Protein AF-A0A7C5ICF9-F1 (afdb_monomer_lite)

Secondary structure (DSSP, 8-state):
-----GGGB-TTS-BGGG-HHHHTHHHHHHHHHHHHHHTTHHHHGGG-HHHHTTHHHHHHHHHHHHT----TTTTSSS-TT-HHHHHHHHHT-SSGGGSTTPSPHHHHHHHHHSTHHHHHHTT-

Radius of gyration: 20.11 Å; chains: 1; bounding box: 52×25×52 Å

Structure (mmCIF, N/CA/C/O backbone):
data_AF-A0A7C5ICF9-F1
#
_entry.id   AF-A0A7C5ICF9-F1
#
loop_
_atom_site.group_PDB
_atom_site.id
_atom_site.type_symbol
_atom_site.label_atom_id
_atom_site.label_alt_id
_atom_site.label_comp_id
_atom_site.label_asym_id
_atom_site.label_entity_id
_atom_site.label_seq_id
_atom_site.pdbx_PDB_ins_code
_atom_site.Cartn_x
_atom_site.Cartn_y
_atom_site.Cartn_z
_atom_site.occupancy
_atom_site.B_iso_or_equiv
_atom_site.auth_seq_id
_atom_site.auth_comp_id
_atom_site.auth_asym_id
_atom_site.auth_atom_id
_atom_site.pdbx_PDB_model_num
ATOM 1 N N . MET A 1 1 ? -28.577 -12.585 1.608 1.00 38.31 1 MET A N 1
ATOM 2 C CA . MET A 1 1 ? -27.793 -11.470 2.172 1.00 38.31 1 MET A CA 1
ATOM 3 C C . MET A 1 1 ? -26.412 -11.573 1.568 1.00 38.31 1 MET A C 1
ATOM 5 O O . MET A 1 1 ? -25.664 -12.458 1.963 1.00 38.31 1 MET A O 1
ATOM 9 N N . GLU A 1 2 ? -26.131 -10.776 0.540 1.00 44.34 2 GLU A N 1
ATOM 10 C CA . GLU A 1 2 ? -24.759 -10.617 0.054 1.00 44.34 2 GLU A CA 1
ATOM 11 C C . GLU A 1 2 ? -23.921 -10.086 1.218 1.00 44.34 2 GLU A C 1
ATOM 13 O O . GLU A 1 2 ? -24.289 -9.105 1.861 1.00 44.34 2 GLU A O 1
ATOM 18 N N . SER A 1 3 ? -22.852 -10.794 1.570 1.00 51.50 3 SER A N 1
ATOM 19 C CA . SER A 1 3 ? -21.897 -10.305 2.555 1.00 51.50 3 SER A CA 1
ATOM 20 C C . SER A 1 3 ? -21.175 -9.105 1.949 1.00 51.50 3 SER A C 1
ATOM 22 O O . SER A 1 3 ? -20.458 -9.274 0.963 1.00 51.50 3 SER A O 1
ATOM 24 N N . GLU A 1 4 ? -21.357 -7.911 2.511 1.00 61.34 4 GLU A N 1
ATOM 25 C CA . GLU A 1 4 ? -20.589 -6.734 2.102 1.00 61.34 4 GLU A CA 1
ATOM 26 C C . GLU A 1 4 ? -19.083 -7.021 2.225 1.00 61.34 4 GLU A C 1
ATOM 28 O O . GLU A 1 4 ? -18.600 -7.488 3.264 1.00 61.34 4 GLU A O 1
ATOM 33 N N . ASP A 1 5 ? -18.334 -6.771 1.148 1.00 72.50 5 ASP A N 1
ATOM 34 C CA . ASP A 1 5 ? -16.890 -6.990 1.106 1.00 72.50 5 ASP A CA 1
ATOM 35 C C . ASP A 1 5 ? -16.161 -5.961 1.987 1.00 72.50 5 ASP A C 1
ATOM 37 O O . ASP A 1 5 ? -15.769 -4.872 1.566 1.00 72.50 5 ASP A O 1
ATOM 41 N N . THR A 1 6 ? -15.955 -6.325 3.253 1.00 83.00 6 THR A N 1
ATOM 42 C CA . THR A 1 6 ? -15.206 -5.517 4.227 1.00 83.00 6 THR A CA 1
ATOM 43 C C . THR A 1 6 ? -13.686 -5.614 4.058 1.00 83.00 6 THR A C 1
ATOM 45 O O . THR A 1 6 ? -12.949 -5.015 4.849 1.00 83.00 6 THR A O 1
ATOM 48 N N . SER A 1 7 ? -13.173 -6.332 3.046 1.00 87.25 7 SER A N 1
ATOM 49 C CA . SER A 1 7 ? -11.729 -6.557 2.859 1.00 87.25 7 SER A CA 1
ATOM 50 C C . SER A 1 7 ? -10.934 -5.260 2.693 1.00 87.25 7 SER A C 1
ATOM 52 O O . SER A 1 7 ? -9.786 -5.169 3.138 1.00 87.25 7 SER A O 1
ATOM 54 N N . LEU A 1 8 ? -11.564 -4.233 2.119 1.00 91.94 8 LEU A N 1
ATOM 55 C CA . LEU A 1 8 ? -10.981 -2.909 1.921 1.00 91.94 8 LEU A CA 1
ATOM 56 C C . LEU A 1 8 ? -11.189 -1.959 3.109 1.00 91.94 8 LEU A C 1
ATOM 58 O O . LEU A 1 8 ? -10.593 -0.883 3.130 1.00 91.94 8 LEU A O 1
ATOM 62 N N . ILE A 1 9 ? -11.988 -2.327 4.109 1.00 92.94 9 ILE A N 1
ATOM 63 C CA . ILE A 1 9 ? -12.172 -1.531 5.326 1.00 92.94 9 ILE A CA 1
ATOM 64 C C . ILE A 1 9 ? -11.176 -2.029 6.372 1.00 92.94 9 ILE A C 1
ATOM 66 O O . ILE A 1 9 ? -11.215 -3.183 6.796 1.00 92.94 9 ILE A O 1
ATOM 70 N N . SER A 1 10 ? -10.268 -1.168 6.819 1.00 94.56 10 SER A N 1
ATOM 71 C CA . SER A 1 10 ? -9.313 -1.501 7.880 1.00 94.56 10 SER A CA 1
ATOM 72 C C . SER A 1 10 ? -9.980 -1.578 9.260 1.00 94.56 10 SER A C 1
ATOM 74 O O . SER A 1 10 ? -11.069 -1.050 9.471 1.00 94.56 10 SER A O 1
ATOM 76 N N . PHE A 1 11 ? -9.304 -2.187 10.239 1.00 95.44 11 PHE A N 1
ATOM 77 C CA . PHE A 1 11 ? -9.812 -2.272 11.616 1.00 95.44 11 PHE A CA 1
ATOM 78 C C . PHE A 1 11 ? -10.078 -0.901 12.255 1.00 95.44 11 PHE A C 1
ATOM 80 O O . PHE A 1 11 ? -10.974 -0.786 13.082 1.00 95.44 11 PHE A O 1
ATOM 87 N N . CYS A 1 12 ? -9.346 0.148 11.867 1.00 94.69 12 CYS A N 1
ATOM 88 C CA . CYS A 1 12 ? -9.578 1.504 12.365 1.00 94.69 12 CYS A CA 1
ATOM 89 C C . CYS A 1 12 ? -10.659 2.284 11.596 1.00 94.69 12 CYS A C 1
ATOM 91 O O . CYS A 1 12 ? -10.893 3.442 11.919 1.00 94.69 12 CYS A O 1
ATOM 93 N N . GLY A 1 13 ? -11.296 1.689 10.584 1.00 93.38 13 GLY A N 1
ATOM 94 C CA . GLY A 1 13 ? -12.322 2.346 9.767 1.00 93.38 13 GLY A CA 1
ATOM 95 C C . GLY A 1 13 ? -11.794 3.084 8.531 1.00 93.38 13 GLY A C 1
ATOM 96 O O . GLY A 1 13 ? -12.587 3.472 7.682 1.00 93.38 13 GLY A O 1
ATOM 97 N N . LEU A 1 14 ? -10.473 3.224 8.352 1.00 93.44 14 LEU A N 1
ATOM 98 C CA . LEU A 1 14 ? -9.917 3.749 7.096 1.00 93.44 14 LEU A CA 1
ATOM 99 C C . LEU A 1 14 ? -10.209 2.798 5.929 1.00 93.44 14 LEU A C 1
ATOM 101 O O . LEU A 1 14 ? -10.077 1.578 6.072 1.00 93.44 14 LEU A O 1
ATOM 105 N N . TYR A 1 15 ? -10.514 3.365 4.763 1.00 92.69 15 TYR A N 1
ATOM 106 C CA . TYR A 1 15 ? -10.800 2.617 3.541 1.00 92.69 15 TYR A CA 1
ATOM 107 C C . TYR A 1 15 ? -9.558 2.508 2.639 1.00 92.69 15 TYR A C 1
ATOM 109 O O . TYR A 1 15 ? -9.093 3.491 2.056 1.00 92.69 15 TYR A O 1
ATOM 117 N N . CYS A 1 16 ? -9.023 1.292 2.487 1.00 92.75 16 CYS A N 1
ATOM 118 C CA . CYS A 1 16 ? -7.861 0.981 1.648 1.00 92.75 16 CYS A CA 1
ATOM 119 C C . CYS A 1 16 ? -8.090 1.309 0.164 1.00 92.75 16 CYS A C 1
ATOM 121 O O . CYS A 1 16 ? -7.121 1.509 -0.564 1.00 92.75 16 CYS A O 1
ATOM 123 N N . GLY A 1 17 ? -9.340 1.422 -0.298 1.00 92.38 17 GLY A N 1
ATOM 124 C CA . GLY A 1 17 ? -9.646 1.865 -1.663 1.00 92.38 17 GLY A CA 1
ATOM 125 C C . GLY A 1 17 ? -9.196 3.302 -1.971 1.00 92.38 17 GLY A C 1
ATOM 126 O O . GLY A 1 17 ? -8.940 3.622 -3.128 1.00 92.38 17 GLY A O 1
ATOM 127 N N . LEU A 1 18 ? -9.016 4.159 -0.959 1.00 91.88 18 LEU A N 1
ATOM 128 C CA . LEU A 1 18 ? -8.496 5.528 -1.135 1.00 91.88 18 LEU A CA 1
ATOM 129 C C . LEU A 1 18 ? -6.963 5.608 -1.038 1.00 91.88 18 LEU A C 1
ATOM 131 O O . LEU A 1 18 ? -6.353 6.623 -1.383 1.00 91.88 18 LEU A O 1
ATOM 135 N N . CYS A 1 19 ? -6.320 4.539 -0.568 1.00 91.88 19 CYS A N 1
ATOM 136 C CA . CYS A 1 19 ? -4.878 4.486 -0.380 1.00 91.88 19 CYS A CA 1
ATOM 137 C C . CYS A 1 19 ? -4.168 4.367 -1.733 1.00 91.88 19 CYS A C 1
ATOM 139 O O . CYS A 1 19 ? -4.427 3.436 -2.492 1.00 91.88 19 CYS A O 1
ATOM 141 N N . ALA A 1 20 ? -3.229 5.275 -2.024 1.00 93.75 20 ALA A N 1
ATOM 142 C CA . ALA A 1 20 ? -2.488 5.250 -3.286 1.00 93.75 20 ALA A CA 1
ATOM 143 C C . ALA A 1 20 ? -1.753 3.919 -3.495 1.00 93.75 20 ALA A C 1
ATOM 145 O O . ALA A 1 20 ? -1.793 3.372 -4.592 1.00 93.75 20 ALA A O 1
ATOM 146 N N . GLN A 1 21 ? -1.156 3.383 -2.430 1.00 92.44 21 GLN A N 1
ATOM 147 C CA . GLN A 1 21 ? -0.395 2.137 -2.420 1.00 92.44 21 GLN A CA 1
ATOM 148 C C . GLN A 1 21 ? -1.234 0.919 -2.816 1.00 92.44 21 GLN A C 1
ATOM 150 O O . GLN A 1 21 ? -0.683 -0.034 -3.343 1.00 92.44 21 GLN A O 1
ATOM 155 N N . ASN A 1 22 ? -2.545 0.947 -2.568 1.00 92.19 22 ASN A N 1
ATOM 156 C CA . ASN A 1 22 ? -3.443 -0.151 -2.916 1.00 92.19 22 ASN A CA 1
ATOM 157 C C . ASN A 1 22 ? -4.178 0.101 -4.240 1.00 92.19 22 ASN A C 1
ATOM 159 O O . ASN A 1 22 ? -4.280 -0.791 -5.072 1.00 92.19 22 ASN A O 1
ATOM 163 N N . SER A 1 23 ? -4.720 1.307 -4.443 1.00 91.50 23 SER A N 1
ATOM 164 C CA . SER A 1 23 ? -5.696 1.544 -5.514 1.00 91.50 23 SER A CA 1
ATOM 165 C C . SER A 1 23 ? -5.169 2.278 -6.740 1.00 91.50 23 SER A C 1
ATOM 167 O O . SER A 1 23 ? -5.797 2.175 -7.795 1.00 91.50 23 SER A O 1
ATOM 169 N N . ARG A 1 24 ? -4.054 3.014 -6.627 1.00 95.38 24 ARG A N 1
ATOM 170 C CA . ARG A 1 24 ? -3.536 3.876 -7.708 1.00 95.38 24 ARG A CA 1
ATOM 171 C C . ARG A 1 24 ? -2.168 3.435 -8.217 1.00 95.38 24 ARG A C 1
ATOM 173 O O . ARG A 1 24 ? -2.025 3.201 -9.408 1.00 95.38 24 ARG A O 1
ATOM 180 N N . ILE A 1 25 ? -1.184 3.298 -7.329 1.00 97.06 25 ILE A N 1
ATOM 181 C CA . ILE A 1 25 ? 0.215 3.030 -7.693 1.00 97.06 25 ILE A CA 1
ATOM 182 C C . ILE A 1 25 ? 0.364 1.709 -8.464 1.00 97.06 25 ILE A C 1
ATOM 184 O O . ILE A 1 25 ? 0.936 1.767 -9.548 1.00 97.06 25 ILE A O 1
ATOM 188 N N . PRO A 1 26 ? -0.177 0.558 -8.009 1.00 97.19 26 PRO A N 1
ATOM 189 C CA . PRO A 1 26 ? -0.010 -0.697 -8.748 1.00 97.19 26 PRO A CA 1
ATOM 190 C C . PRO A 1 26 ? -0.634 -0.654 -10.146 1.00 97.19 26 PRO A C 1
ATOM 192 O O . PRO A 1 26 ? -0.053 -1.156 -11.103 1.00 97.19 26 PRO A O 1
ATOM 195 N N . LYS A 1 27 ? -1.784 0.019 -10.293 1.00 96.75 27 LYS A N 1
ATOM 196 C CA . LYS A 1 27 ? -2.458 0.177 -11.590 1.00 96.75 27 LYS A CA 1
ATOM 197 C C . LYS A 1 27 ? -1.625 1.007 -12.563 1.00 96.75 27 LYS A C 1
ATOM 199 O O . LYS A 1 27 ? -1.380 0.563 -13.676 1.00 96.75 27 LYS A O 1
ATOM 204 N N . LEU A 1 28 ? -1.144 2.167 -12.118 1.00 98.31 28 LEU A N 1
ATOM 205 C CA . LEU A 1 28 ? -0.306 3.044 -12.941 1.00 98.31 28 LEU A CA 1
ATOM 206 C C . LEU A 1 28 ? 1.047 2.396 -13.270 1.00 98.31 28 LEU A C 1
ATOM 208 O O . LEU A 1 28 ? 1.553 2.545 -14.377 1.00 98.31 28 LEU A O 1
ATOM 212 N N . ALA A 1 29 ? 1.624 1.644 -12.328 1.00 98.50 29 ALA A N 1
ATOM 213 C CA . ALA A 1 29 ? 2.840 0.872 -12.564 1.00 98.50 29 ALA A CA 1
ATOM 214 C C . ALA A 1 29 ? 2.621 -0.213 -13.627 1.00 98.50 29 ALA A C 1
ATOM 216 O O . ALA A 1 29 ? 3.459 -0.371 -14.510 1.00 98.50 29 ALA A O 1
ATOM 217 N N . LEU A 1 30 ? 1.485 -0.917 -13.579 1.00 98.44 30 LEU A N 1
ATOM 218 C CA . LEU A 1 30 ? 1.115 -1.915 -14.581 1.00 98.44 30 LEU A CA 1
ATOM 219 C C . LEU A 1 30 ? 0.901 -1.292 -15.966 1.00 98.44 30 LEU A C 1
ATOM 221 O O . LEU A 1 30 ? 1.322 -1.873 -16.962 1.00 98.44 30 LEU A O 1
ATOM 225 N N . GLU A 1 31 ? 0.259 -0.126 -16.043 1.00 98.56 31 GLU A N 1
ATOM 226 C CA . GLU A 1 31 ? 0.080 0.604 -17.305 1.00 98.56 31 GLU A CA 1
ATOM 227 C C . GLU A 1 31 ? 1.428 1.007 -17.907 1.00 98.56 31 GLU A C 1
ATOM 229 O O . GLU A 1 31 ? 1.708 0.658 -19.050 1.00 98.56 31 GLU A O 1
ATOM 234 N N . LEU A 1 32 ? 2.309 1.633 -17.117 1.00 98.69 32 LEU A N 1
ATOM 235 C CA . LEU A 1 32 ? 3.656 1.985 -17.571 1.00 98.69 32 LEU A CA 1
ATOM 236 C C . LEU A 1 32 ? 4.458 0.747 -17.992 1.00 98.69 32 LEU A C 1
ATOM 238 O O . LEU A 1 32 ? 5.155 0.781 -19.003 1.00 98.69 32 LEU A O 1
ATOM 242 N N . GLN A 1 33 ? 4.358 -0.347 -17.233 1.00 98.44 33 GLN A N 1
ATOM 243 C CA . GLN A 1 33 ? 5.017 -1.604 -17.569 1.00 98.44 33 GLN A CA 1
ATOM 244 C C . GLN A 1 33 ? 4.560 -2.109 -18.942 1.00 98.44 33 GLN A C 1
ATOM 246 O O . GLN A 1 33 ? 5.399 -2.454 -19.768 1.00 98.44 33 GLN A O 1
ATOM 251 N N . LYS A 1 34 ? 3.248 -2.136 -19.205 1.00 98.56 34 LYS A N 1
ATOM 252 C CA . LYS A 1 34 ? 2.711 -2.570 -20.501 1.00 98.56 34 LYS A CA 1
ATOM 253 C C . LYS A 1 34 ? 3.205 -1.688 -21.639 1.00 98.56 34 LYS A C 1
ATOM 255 O O . LYS A 1 34 ? 3.732 -2.221 -22.605 1.00 98.56 34 LYS A O 1
ATOM 260 N N . THR A 1 35 ? 3.127 -0.366 -21.484 1.00 98.62 35 THR A N 1
ATOM 261 C CA . THR A 1 35 ? 3.589 0.569 -22.517 1.00 98.62 35 THR A CA 1
ATOM 262 C C . THR A 1 35 ? 5.073 0.386 -22.825 1.00 98.62 35 THR A C 1
ATOM 264 O O . THR A 1 35 ? 5.444 0.290 -23.984 1.00 98.62 35 THR A O 1
ATOM 267 N N . LEU A 1 36 ? 5.939 0.279 -21.813 1.00 98.12 36 LEU A N 1
ATOM 268 C CA . LEU A 1 36 ? 7.372 0.070 -22.048 1.00 98.12 36 LEU A CA 1
ATOM 269 C C . LEU A 1 36 ? 7.652 -1.253 -22.773 1.00 98.12 36 LEU A C 1
ATOM 271 O O . LEU A 1 36 ? 8.486 -1.286 -23.674 1.00 98.12 36 LEU A O 1
ATOM 275 N N . HIS A 1 37 ? 6.945 -2.321 -22.402 1.00 97.81 37 HIS A N 1
ATOM 276 C CA . HIS A 1 37 ? 7.062 -3.612 -23.077 1.00 97.81 37 HIS A CA 1
ATOM 277 C C . HIS A 1 37 ? 6.642 -3.526 -24.552 1.00 97.81 37 HIS A C 1
ATOM 279 O O . HIS A 1 37 ? 7.376 -3.965 -25.434 1.00 97.81 37 HIS A O 1
ATOM 285 N N . GLU A 1 38 ? 5.485 -2.917 -24.824 1.00 98.25 38 GLU A N 1
ATOM 286 C CA . GLU A 1 38 ? 4.938 -2.736 -26.176 1.00 98.25 38 GLU A CA 1
ATOM 287 C C . GLU A 1 38 ? 5.848 -1.871 -27.063 1.00 98.25 38 GLU A C 1
ATOM 289 O O . GLU A 1 38 ? 6.016 -2.166 -28.244 1.00 98.25 38 GLU A O 1
ATOM 294 N N . GLU A 1 39 ? 6.508 -0.868 -26.481 1.00 97.69 39 GLU A N 1
ATOM 295 C CA . GLU A 1 39 ? 7.487 -0.007 -27.158 1.00 97.69 39 GLU A CA 1
ATOM 296 C C . GLU A 1 39 ? 8.894 -0.639 -27.257 1.00 97.69 39 GLU A C 1
ATOM 298 O O . GLU A 1 39 ? 9.857 0.019 -27.656 1.00 97.69 39 GLU A O 1
ATOM 303 N N . GLY A 1 40 ? 9.053 -1.917 -26.889 1.00 97.12 40 GLY A N 1
ATOM 304 C CA . GLY A 1 40 ? 10.300 -2.667 -27.065 1.00 97.12 40 GLY A CA 1
ATOM 305 C C . G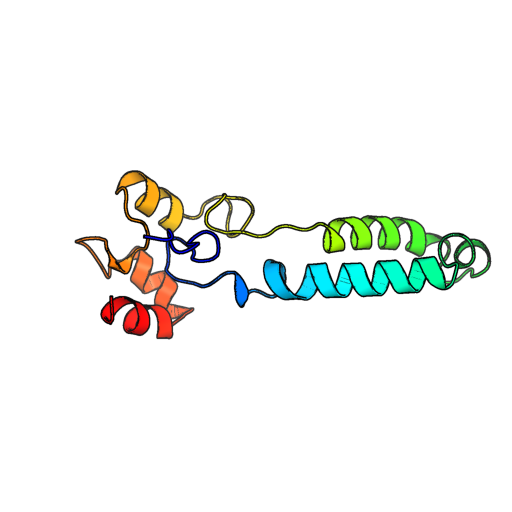LY A 1 40 ? 11.414 -2.300 -26.080 1.00 97.12 40 GLY A C 1
ATOM 306 O O . GLY A 1 40 ? 12.590 -2.575 -26.343 1.00 97.12 40 GLY A O 1
ATOM 307 N N . PHE A 1 41 ? 11.082 -1.700 -24.931 1.00 97.25 41 PHE A N 1
ATOM 308 C CA . PHE A 1 41 ? 12.081 -1.349 -23.916 1.00 97.25 41 PHE A CA 1
ATOM 309 C C . PHE A 1 41 ? 12.758 -2.555 -23.269 1.00 97.25 41 PHE A C 1
ATOM 311 O O . PHE A 1 41 ? 13.794 -2.359 -22.642 1.00 97.25 41 PHE A O 1
ATOM 318 N N . ASP A 1 42 ? 12.250 -3.778 -23.446 1.00 95.31 42 ASP A N 1
ATOM 319 C CA . ASP A 1 42 ? 12.942 -5.001 -23.020 1.00 95.31 42 ASP A CA 1
ATOM 320 C C . ASP A 1 42 ? 14.282 -5.219 -23.736 1.00 95.31 42 ASP A C 1
ATOM 322 O O . ASP A 1 42 ? 15.158 -5.866 -23.173 1.00 95.31 42 ASP A O 1
ATOM 326 N N . ASP A 1 43 ? 14.479 -4.625 -24.916 1.00 96.12 43 ASP A N 1
ATOM 327 C CA . ASP A 1 43 ? 15.742 -4.692 -25.659 1.00 96.12 43 ASP A CA 1
ATOM 328 C C . ASP A 1 43 ? 16.343 -3.303 -25.899 1.00 96.12 43 ASP A C 1
ATOM 330 O O . ASP A 1 43 ? 17.558 -3.124 -25.779 1.00 96.12 43 ASP A O 1
ATOM 334 N N . PHE A 1 44 ? 15.507 -2.291 -26.174 1.00 95.62 44 PHE A N 1
ATOM 335 C CA . PHE A 1 44 ? 15.950 -0.937 -26.527 1.00 95.62 44 PHE A CA 1
ATOM 336 C C . PHE A 1 44 ? 16.934 -0.343 -25.508 1.00 95.62 44 PHE A C 1
ATOM 338 O O . PHE A 1 44 ? 17.925 0.281 -25.894 1.00 95.62 44 PHE A O 1
ATOM 345 N N . TYR A 1 45 ? 16.725 -0.601 -24.211 1.00 96.69 45 TYR A N 1
ATOM 346 C CA . TYR A 1 45 ? 17.582 -0.083 -23.139 1.00 96.69 45 TYR A CA 1
ATOM 347 C C . TYR A 1 45 ? 19.063 -0.467 -23.297 1.00 96.69 45 TYR A C 1
ATOM 349 O O . TYR A 1 45 ? 19.947 0.248 -22.819 1.00 96.69 45 TYR A O 1
ATOM 357 N N . GLN A 1 46 ? 19.358 -1.578 -23.979 1.00 96.94 46 GLN A N 1
ATOM 358 C CA . GLN A 1 46 ? 20.722 -2.037 -24.227 1.00 96.94 46 GLN A CA 1
ATOM 359 C C . GLN A 1 46 ? 21.472 -1.101 -25.180 1.00 96.94 46 GLN A C 1
ATOM 361 O O . GLN A 1 46 ? 22.697 -1.009 -25.109 1.00 96.94 46 GLN A O 1
ATOM 366 N N . TYR A 1 47 ? 20.770 -0.350 -26.026 1.00 96.69 47 TYR A N 1
ATOM 367 C CA . TYR A 1 47 ? 21.363 0.558 -27.009 1.00 96.69 47 TYR A CA 1
ATOM 368 C C . TYR A 1 47 ? 21.469 2.006 -26.521 1.00 96.69 47 TYR A C 1
ATOM 370 O O . TYR A 1 47 ? 22.089 2.820 -27.198 1.00 96.69 47 TYR A O 1
ATOM 378 N N . THR A 1 48 ? 20.926 2.321 -25.343 1.00 95.19 48 THR A N 1
ATOM 379 C CA . THR A 1 48 ? 20.899 3.678 -24.777 1.00 95.19 48 THR A CA 1
ATOM 380 C C . THR A 1 48 ? 21.806 3.761 -23.541 1.00 95.19 48 THR A C 1
ATOM 382 O O . THR A 1 48 ? 21.393 3.353 -22.448 1.00 95.19 48 THR A O 1
ATOM 385 N N . PRO A 1 49 ? 23.054 4.256 -23.677 1.00 95.56 49 PRO A N 1
ATOM 386 C CA . PRO A 1 49 ? 24.045 4.259 -22.598 1.00 95.56 49 PRO A CA 1
ATOM 387 C C . PRO A 1 49 ? 23.555 4.875 -21.279 1.00 95.56 49 PRO A C 1
ATOM 389 O O . PRO A 1 49 ? 23.889 4.381 -20.207 1.00 95.56 49 PRO A O 1
ATOM 392 N N . GLU A 1 50 ? 22.722 5.913 -21.345 1.00 96.00 50 GLU A N 1
ATOM 393 C CA . GLU A 1 50 ? 22.240 6.693 -20.201 1.00 96.00 50 GLU A CA 1
ATOM 394 C C . GLU A 1 50 ? 21.320 5.899 -19.260 1.00 96.00 50 GLU A C 1
ATOM 396 O O . GLU A 1 50 ? 21.240 6.200 -18.059 1.00 96.00 50 GLU A O 1
ATOM 401 N N . ILE A 1 51 ? 20.619 4.895 -19.802 1.00 95.88 51 ILE A N 1
ATOM 402 C CA . ILE A 1 51 ? 19.651 4.071 -19.065 1.00 95.88 51 ILE A CA 1
ATOM 403 C C . ILE A 1 51 ? 20.067 2.604 -18.957 1.00 95.88 51 ILE A C 1
ATOM 405 O O . ILE A 1 51 ? 19.528 1.910 -18.096 1.00 95.88 51 ILE A O 1
ATOM 409 N N . ARG A 1 52 ? 21.039 2.142 -19.759 1.00 97.19 52 ARG A N 1
ATOM 410 C CA . ARG A 1 52 ? 21.466 0.735 -19.848 1.00 97.19 52 ARG A CA 1
ATOM 411 C C . ARG A 1 52 ? 21.659 0.067 -18.486 1.00 97.19 52 ARG A C 1
ATOM 413 O O . ARG A 1 52 ? 21.154 -1.027 -18.257 1.00 97.19 52 ARG A O 1
ATOM 420 N N . GLU A 1 53 ? 22.375 0.726 -17.580 1.00 97.44 53 GLU A N 1
ATOM 421 C CA . GLU A 1 53 ? 22.697 0.173 -16.256 1.00 97.44 53 GLU A CA 1
ATOM 422 C C . GLU A 1 53 ? 21.524 0.247 -15.268 1.00 97.44 53 GLU A C 1
ATOM 424 O O . GLU A 1 53 ? 21.400 -0.579 -14.365 1.00 97.44 53 GLU A O 1
ATOM 429 N N . LYS A 1 54 ? 20.641 1.236 -15.431 1.00 97.00 54 LYS A N 1
ATOM 430 C CA . LYS A 1 54 ? 19.544 1.522 -14.493 1.00 97.00 54 LYS A CA 1
ATOM 431 C C . LYS A 1 54 ? 18.287 0.731 -14.830 1.00 97.00 54 LYS A C 1
ATOM 433 O O . LYS A 1 54 ? 17.540 0.358 -13.923 1.00 97.00 54 LYS A O 1
ATOM 438 N N . PHE A 1 55 ? 18.054 0.485 -16.119 1.00 97.69 55 PHE A N 1
ATOM 439 C CA . PHE A 1 55 ? 16.815 -0.098 -16.613 1.00 97.69 55 PHE A CA 1
ATOM 440 C C . PHE A 1 55 ? 16.523 -1.485 -16.026 1.00 97.69 55 PHE A C 1
ATOM 442 O O . PHE A 1 55 ? 15.406 -1.660 -15.557 1.00 97.69 55 PHE A O 1
ATOM 449 N N . PRO A 1 56 ? 17.467 -2.443 -15.917 1.00 97.69 56 PRO A N 1
ATOM 450 C CA . PRO A 1 56 ? 17.159 -3.755 -15.340 1.00 97.69 56 PRO A CA 1
ATOM 451 C C . PRO A 1 56 ? 16.635 -3.682 -13.897 1.00 97.69 56 PRO A C 1
ATOM 453 O O . PRO A 1 56 ? 15.652 -4.340 -13.546 1.00 97.69 56 PRO A O 1
ATOM 456 N N . SER A 1 57 ? 17.260 -2.841 -13.066 1.00 98.06 57 SER A N 1
ATOM 457 C CA . SER A 1 57 ? 16.840 -2.618 -11.678 1.00 98.06 57 SER A CA 1
ATOM 458 C C . SER A 1 57 ? 15.493 -1.902 -11.606 1.00 98.06 57 SER A C 1
ATOM 460 O O . SER A 1 57 ? 14.617 -2.311 -10.843 1.00 98.06 57 SER A O 1
ATOM 462 N N . PHE A 1 58 ? 15.301 -0.873 -12.436 1.00 97.94 58 PHE A N 1
ATOM 463 C CA . PHE A 1 58 ? 14.022 -0.178 -12.570 1.00 97.94 58 PHE A CA 1
ATOM 464 C C . PHE A 1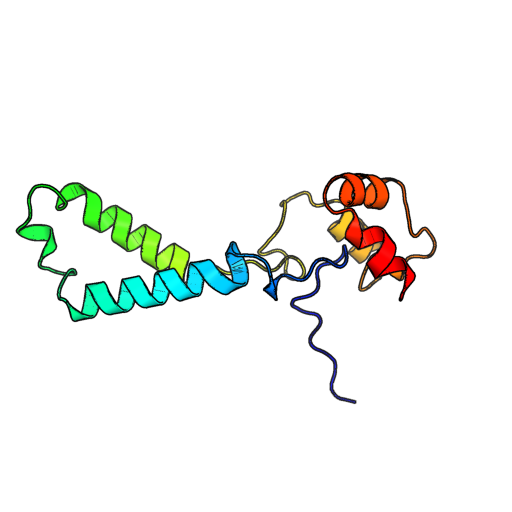 58 ? 12.905 -1.128 -13.018 1.00 97.94 58 PHE A C 1
ATOM 466 O O . PHE A 1 58 ? 11.840 -1.138 -12.414 1.00 97.94 58 PHE A O 1
ATOM 473 N N . TRP A 1 59 ? 13.158 -1.967 -14.021 1.00 98.06 59 TRP A N 1
ATOM 474 C CA . TRP A 1 59 ? 12.193 -2.909 -14.576 1.00 98.06 59 TRP A CA 1
ATOM 475 C C . TRP A 1 59 ? 11.755 -3.939 -13.540 1.00 98.06 59 TRP A C 1
ATOM 477 O O . TRP A 1 59 ? 10.565 -4.213 -13.388 1.00 98.06 59 TRP A O 1
ATOM 487 N N . LYS A 1 60 ? 12.703 -4.464 -12.754 1.00 98.19 60 LYS A N 1
ATOM 488 C CA . LYS A 1 60 ? 12.386 -5.340 -11.622 1.00 98.19 60 LYS A CA 1
ATOM 489 C C . LYS A 1 60 ? 11.489 -4.634 -10.602 1.00 98.19 60 LYS A C 1
ATOM 491 O O . LYS A 1 60 ? 10.444 -5.177 -10.254 1.00 98.19 60 LYS A O 1
ATOM 496 N N . PHE A 1 61 ? 11.865 -3.431 -10.175 1.00 98.25 61 PHE A N 1
ATOM 497 C CA . PHE A 1 61 ? 11.089 -2.656 -9.208 1.00 98.25 61 PHE A CA 1
ATOM 498 C C . PHE A 1 61 ? 9.693 -2.282 -9.730 1.00 98.25 61 PHE A C 1
ATOM 500 O O . PHE A 1 61 ? 8.714 -2.380 -8.997 1.00 98.25 61 PHE A O 1
ATOM 507 N N . LEU A 1 62 ? 9.567 -1.914 -11.008 1.00 98.38 62 LEU A N 1
ATOM 508 C CA . LEU A 1 62 ? 8.286 -1.592 -11.635 1.00 98.38 62 LEU A CA 1
ATOM 509 C C . LEU A 1 62 ? 7.337 -2.797 -11.626 1.00 98.38 62 LEU A C 1
ATOM 511 O O . LEU A 1 62 ? 6.159 -2.638 -11.317 1.00 98.38 62 LEU A O 1
ATOM 515 N N . ARG A 1 63 ? 7.850 -4.007 -11.893 1.00 97.62 63 ARG A N 1
ATOM 516 C CA . ARG A 1 63 ? 7.069 -5.253 -11.786 1.00 97.62 63 ARG A CA 1
ATOM 517 C C . ARG A 1 63 ? 6.616 -5.533 -10.357 1.00 97.62 63 ARG A C 1
ATOM 519 O O . ARG A 1 63 ? 5.464 -5.902 -10.137 1.00 97.62 63 ARG A O 1
ATOM 526 N N . GLU A 1 64 ? 7.502 -5.329 -9.386 1.00 97.50 64 GLU A N 1
ATOM 527 C CA . GLU A 1 64 ? 7.154 -5.448 -7.967 1.00 97.50 64 GLU A CA 1
ATOM 528 C C . GLU A 1 64 ? 6.042 -4.455 -7.601 1.00 97.50 64 GLU A C 1
ATOM 530 O O . GLU A 1 64 ? 5.044 -4.865 -7.016 1.00 97.50 64 GLU A O 1
ATOM 535 N N . LEU A 1 65 ? 6.139 -3.194 -8.040 1.00 97.12 65 LEU A N 1
ATOM 536 C CA . LEU A 1 65 ? 5.093 -2.184 -7.846 1.00 97.12 65 LEU A CA 1
ATOM 537 C C . LEU A 1 65 ? 3.767 -2.551 -8.521 1.00 97.12 65 LEU A C 1
ATOM 539 O O . LEU A 1 65 ? 2.719 -2.396 -7.901 1.00 97.12 65 LEU A O 1
ATOM 543 N N . ALA A 1 66 ? 3.797 -3.042 -9.762 1.00 97.50 66 ALA A N 1
ATOM 544 C CA . ALA A 1 66 ? 2.601 -3.427 -10.515 1.00 97.50 66 ALA A CA 1
ATOM 545 C C . ALA A 1 66 ? 1.830 -4.578 -9.848 1.00 97.50 66 ALA A C 1
ATOM 547 O O . ALA A 1 66 ? 0.606 -4.653 -9.944 1.00 97.50 66 ALA A O 1
ATOM 548 N N . SER A 1 67 ? 2.548 -5.456 -9.145 1.00 95.06 67 SER A N 1
ATOM 549 C CA . SER A 1 67 ? 1.988 -6.588 -8.397 1.00 95.06 67 SER A CA 1
ATOM 550 C C . SER A 1 67 ? 1.781 -6.307 -6.903 1.00 95.06 67 SER A C 1
ATOM 552 O O . SER A 1 67 ? 1.362 -7.195 -6.160 1.00 95.06 67 SER A O 1
ATOM 554 N N . PHE A 1 68 ? 2.086 -5.089 -6.444 1.00 93.31 68 PHE A N 1
ATOM 555 C CA . PHE A 1 68 ? 2.089 -4.760 -5.026 1.00 93.31 68 PHE A CA 1
ATOM 556 C C . PHE A 1 68 ? 0.671 -4.758 -4.448 1.00 93.31 68 PHE A C 1
ATOM 558 O O . PHE A 1 68 ? -0.202 -4.008 -4.886 1.00 93.31 68 PHE A O 1
ATOM 565 N N . GLU A 1 69 ? 0.453 -5.567 -3.414 1.00 90.25 69 GLU A N 1
ATOM 566 C CA . GLU A 1 69 ? -0.811 -5.624 -2.685 1.00 90.25 69 GLU A CA 1
ATOM 567 C C . GLU A 1 69 ? -0.676 -4.955 -1.316 1.00 90.25 69 GLU A C 1
ATOM 569 O O . GLU A 1 69 ? 0.209 -5.296 -0.535 1.00 90.25 69 GLU A O 1
ATOM 574 N N . CYS A 1 70 ? -1.599 -4.049 -0.981 1.00 91.44 70 CYS A N 1
ATOM 575 C CA . CYS A 1 70 ? -1.613 -3.380 0.319 1.00 91.44 70 CYS A CA 1
ATOM 576 C C . CYS A 1 70 ? -3.020 -3.364 0.914 1.00 91.44 70 CYS A C 1
ATOM 578 O O . CYS A 1 70 ? -3.852 -2.512 0.599 1.00 91.44 70 CYS A O 1
ATOM 580 N N . ARG A 1 71 ? -3.281 -4.287 1.839 1.00 91.19 71 ARG A N 1
ATOM 581 C CA . ARG A 1 71 ? -4.561 -4.384 2.542 1.00 91.19 71 ARG A CA 1
ATOM 582 C C . ARG A 1 71 ? -4.320 -4.462 4.049 1.00 91.19 71 ARG A C 1
ATOM 584 O O . ARG A 1 71 ? -3.569 -5.278 4.570 1.00 91.19 71 ARG A O 1
ATOM 591 N N . CYS A 1 72 ? -4.926 -3.556 4.811 1.00 92.94 72 CYS A N 1
ATOM 592 C CA . CYS A 1 72 ? -4.705 -3.537 6.262 1.00 92.94 72 CYS A CA 1
ATOM 593 C C . CYS A 1 72 ? -5.366 -4.738 6.958 1.00 92.94 72 CYS A C 1
ATOM 595 O O . CYS A 1 72 ? -4.886 -5.195 7.997 1.00 92.94 72 CYS A O 1
ATOM 597 N N . ARG A 1 73 ? -6.474 -5.249 6.411 1.00 90.69 73 ARG A N 1
ATOM 598 C CA . ARG A 1 73 ? -7.247 -6.326 7.039 1.00 90.69 73 ARG A CA 1
ATOM 599 C C . ARG A 1 73 ? -6.557 -7.688 6.931 1.00 90.69 73 ARG A C 1
ATOM 601 O O . ARG A 1 73 ? -6.536 -8.420 7.917 1.00 90.69 73 ARG A O 1
ATOM 608 N N . ASP A 1 74 ? -5.952 -7.992 5.785 1.00 88.19 74 ASP A N 1
ATOM 609 C CA . ASP A 1 74 ? -5.246 -9.260 5.539 1.00 88.19 74 ASP A CA 1
ATOM 610 C C . ASP A 1 74 ? -3.803 -9.276 6.081 1.00 88.19 74 ASP A C 1
ATOM 612 O O . ASP A 1 74 ? -3.156 -10.318 6.092 1.00 88.19 74 ASP A O 1
ATOM 616 N N . GLY A 1 75 ? -3.307 -8.139 6.580 1.00 87.69 75 GLY A N 1
ATOM 617 C CA . GLY A 1 75 ? -1.953 -8.021 7.122 1.00 87.69 75 GLY A CA 1
ATOM 618 C C . GLY A 1 75 ? -0.878 -7.706 6.083 1.00 87.69 75 GLY A C 1
ATOM 619 O O . GLY A 1 75 ? 0.270 -7.522 6.473 1.00 87.69 75 GLY A O 1
ATOM 620 N N . LYS A 1 76 ? -1.228 -7.571 4.797 1.00 89.75 76 LYS A N 1
ATOM 621 C CA . LYS A 1 76 ? -0.295 -7.180 3.725 1.00 89.75 76 LYS A CA 1
ATOM 622 C C . LYS A 1 76 ? -0.042 -5.669 3.666 1.00 89.75 76 LYS A C 1
ATOM 624 O O . LYS A 1 76 ? 0.780 -5.204 2.889 1.00 89.75 76 LYS A O 1
ATOM 629 N N . GLY A 1 77 ? -0.756 -4.886 4.474 1.00 90.88 77 GLY A N 1
ATOM 630 C CA . GLY A 1 77 ? -0.635 -3.432 4.547 1.00 90.88 77 GLY A CA 1
ATOM 631 C C . GLY A 1 77 ? -0.649 -2.872 5.969 1.00 90.88 77 GLY A C 1
ATOM 632 O O . GLY A 1 77 ? -0.920 -3.563 6.959 1.00 90.88 77 GLY A O 1
ATOM 633 N N . GLY A 1 78 ? -0.396 -1.567 6.060 1.00 90.12 78 GLY A N 1
ATOM 634 C CA . GLY A 1 78 ? -0.255 -0.849 7.327 1.00 90.12 78 GLY A CA 1
ATOM 635 C C . GLY A 1 78 ? 1.012 -1.234 8.111 1.00 90.12 78 GLY A C 1
ATOM 636 O O . GLY A 1 78 ? 1.778 -2.088 7.670 1.00 90.12 78 GLY A O 1
ATOM 637 N N . PRO A 1 79 ? 1.250 -0.616 9.281 1.00 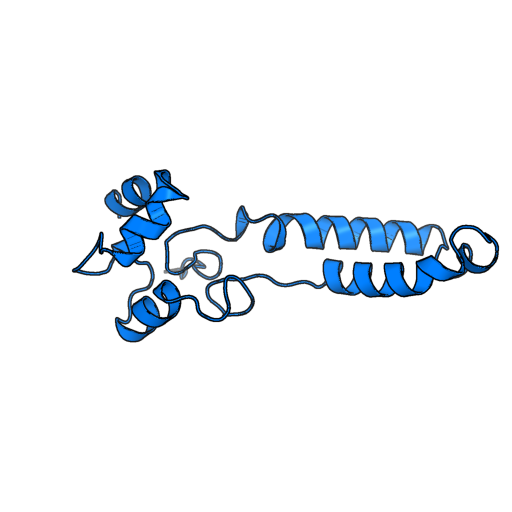90.75 79 PRO A N 1
ATOM 638 C CA . PRO A 1 79 ? 2.430 -0.902 10.101 1.00 90.75 79 PRO A CA 1
ATOM 639 C C . PRO A 1 79 ? 2.467 -2.365 10.579 1.00 90.75 79 PRO A C 1
ATOM 641 O O . PRO A 1 79 ? 1.439 -2.840 11.076 1.00 90.75 79 PRO A O 1
ATOM 644 N N . PRO A 1 80 ? 3.605 -3.080 10.487 1.00 91.00 80 PRO A N 1
ATOM 645 C CA . PRO A 1 80 ? 3.712 -4.469 10.950 1.00 91.00 80 PRO A CA 1
ATOM 646 C C . PRO A 1 80 ? 3.270 -4.668 12.409 1.00 91.00 80 PRO A C 1
ATOM 648 O O . PRO A 1 80 ? 2.642 -5.669 12.731 1.00 91.00 80 PRO A O 1
ATOM 651 N N . ASP A 1 81 ? 3.510 -3.674 13.262 1.00 92.31 81 ASP A N 1
ATOM 652 C CA . ASP A 1 81 ? 3.213 -3.629 14.699 1.00 92.31 81 ASP A CA 1
ATOM 653 C C . ASP A 1 81 ? 1.930 -2.834 15.036 1.00 92.31 81 ASP A C 1
ATOM 655 O O . ASP A 1 81 ? 1.806 -2.195 16.086 1.00 92.31 81 ASP A O 1
ATOM 659 N N . CYS A 1 82 ? 0.948 -2.830 14.127 1.00 94.19 82 CYS A N 1
ATOM 660 C CA . CYS A 1 82 ? -0.290 -2.070 14.299 1.00 94.19 82 CYS A CA 1
ATOM 661 C C . CYS A 1 82 ? -1.138 -2.566 15.491 1.00 94.19 82 CYS A C 1
ATOM 663 O O . CYS A 1 82 ? -1.977 -3.459 15.361 1.00 94.19 82 CYS A O 1
ATOM 665 N N . ARG A 1 83 ? -1.024 -1.872 16.629 1.00 93.88 83 ARG A N 1
ATOM 666 C CA . ARG A 1 83 ? -1.777 -2.166 17.865 1.00 93.88 83 ARG A CA 1
ATOM 667 C C . ARG A 1 83 ? -3.296 -2.167 17.699 1.00 93.88 83 ARG A C 1
ATOM 669 O O . ARG A 1 83 ? -3.976 -2.945 18.360 1.00 9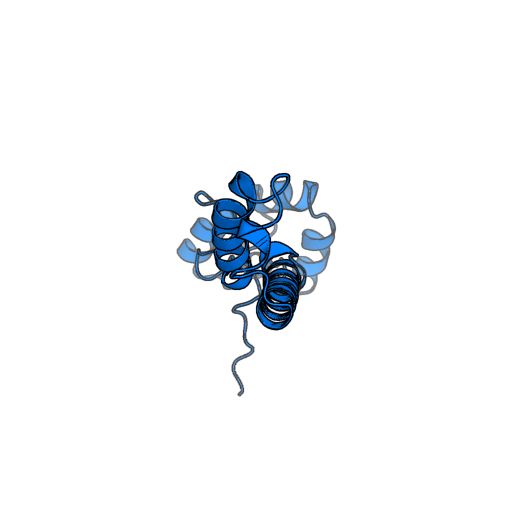3.88 83 ARG A O 1
ATOM 676 N N . ILE A 1 84 ? -3.844 -1.314 16.827 1.00 95.25 84 ILE A N 1
ATOM 677 C CA . ILE A 1 84 ? -5.293 -1.271 16.572 1.00 95.25 84 ILE A CA 1
ATOM 678 C C . ILE A 1 84 ? -5.772 -2.585 15.949 1.00 95.25 84 ILE A C 1
ATOM 680 O O . ILE A 1 84 ? -6.795 -3.123 16.367 1.00 95.25 84 ILE A O 1
ATOM 684 N N . ARG A 1 85 ? -5.016 -3.123 14.985 1.00 95.44 85 ARG A N 1
ATOM 685 C CA . ARG A 1 85 ? -5.315 -4.408 14.346 1.00 95.44 85 ARG A CA 1
ATOM 686 C C . ARG A 1 85 ? -5.285 -5.546 15.362 1.00 95.44 85 ARG A C 1
ATOM 688 O O . ARG A 1 85 ? -6.227 -6.333 15.409 1.00 95.44 85 ARG A O 1
ATOM 695 N N . ASP A 1 86 ? -4.256 -5.599 16.199 1.00 95.44 86 ASP A N 1
ATOM 696 C CA . ASP A 1 86 ? -4.131 -6.654 17.210 1.00 95.44 86 ASP A CA 1
ATOM 697 C C . ASP A 1 86 ? -5.239 -6.561 18.265 1.00 95.44 86 ASP A C 1
ATOM 699 O O . ASP A 1 86 ? -5.852 -7.565 18.630 1.00 95.44 86 ASP A O 1
ATOM 703 N N . CY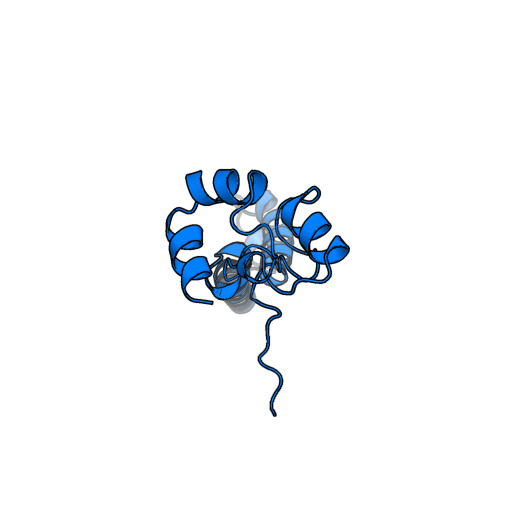S A 1 87 ? -5.562 -5.341 18.704 1.00 96.50 87 CYS A N 1
ATOM 704 C CA . CYS A 1 87 ? -6.652 -5.080 19.638 1.00 96.50 87 CYS A CA 1
ATOM 705 C C . CYS A 1 87 ? -8.013 -5.492 19.059 1.00 96.50 87 CYS A C 1
ATOM 707 O O . CYS A 1 87 ? -8.778 -6.183 19.731 1.00 96.50 87 CYS A O 1
ATOM 709 N N . ALA A 1 88 ? -8.304 -5.121 17.808 1.00 95.75 88 ALA A N 1
ATOM 710 C CA . ALA A 1 88 ? -9.560 -5.459 17.147 1.00 95.75 88 ALA A CA 1
ATOM 711 C C . ALA A 1 88 ? -9.729 -6.975 16.968 1.00 95.75 88 ALA A C 1
ATOM 713 O O . ALA A 1 88 ? -10.791 -7.507 17.289 1.00 95.75 88 ALA A O 1
ATOM 714 N N . LYS A 1 89 ? -8.660 -7.682 16.562 1.00 94.88 89 LYS A N 1
ATOM 715 C CA . LYS A 1 89 ? -8.634 -9.154 16.501 1.00 94.88 89 LYS A CA 1
ATOM 716 C C . LYS A 1 89 ? -8.893 -9.779 17.873 1.00 94.88 89 LYS A C 1
ATOM 718 O O . LYS A 1 89 ? -9.753 -10.643 17.992 1.00 94.88 89 LYS A O 1
ATOM 723 N N . LYS A 1 90 ? -8.206 -9.309 18.923 1.00 96.88 90 LYS A N 1
ATOM 724 C CA . LYS A 1 90 ? -8.381 -9.808 20.300 1.00 96.88 90 LYS A CA 1
ATOM 725 C C . LYS A 1 90 ? -9.801 -9.592 20.831 1.00 96.88 90 LYS A C 1
ATOM 727 O O . LYS A 1 90 ? -10.312 -10.429 21.566 1.00 96.88 90 LYS A O 1
ATOM 732 N N . ARG A 1 91 ? -10.422 -8.461 20.491 1.00 95.94 91 ARG A N 1
ATOM 733 C CA . ARG A 1 91 ? -11.780 -8.093 20.926 1.00 95.94 91 ARG A CA 1
ATOM 734 C C . ARG A 1 91 ? -12.880 -8.608 19.996 1.00 95.94 91 ARG A C 1
ATOM 736 O O . ARG A 1 91 ? -14.048 -8.387 20.293 1.00 95.94 91 ARG A O 1
ATOM 743 N N . ASN A 1 92 ? -12.511 -9.280 18.905 1.00 95.56 92 ASN A N 1
ATOM 744 C CA . ASN A 1 92 ? -13.415 -9.788 17.878 1.00 95.56 92 ASN A CA 1
ATOM 745 C C . ASN A 1 92 ? -14.378 -8.718 17.321 1.00 95.56 92 ASN A C 1
ATOM 747 O O . ASN A 1 92 ? -15.571 -8.965 17.161 1.00 95.56 92 ASN A O 1
ATOM 751 N N . VAL A 1 93 ? -13.860 -7.514 17.053 1.00 95.06 93 VAL A N 1
ATOM 752 C CA . VAL A 1 93 ? -14.622 -6.425 16.415 1.00 95.06 93 VAL A CA 1
ATOM 753 C C . VAL A 1 93 ? -14.190 -6.241 14.961 1.00 95.06 93 VAL A C 1
ATOM 755 O O . VAL A 1 93 ? -13.003 -6.336 14.638 1.00 95.06 93 VAL A O 1
ATOM 758 N N . ILE A 1 94 ? -15.143 -5.958 14.067 1.00 93.75 94 ILE A N 1
ATOM 759 C CA . ILE A 1 94 ? -14.853 -5.780 12.635 1.00 93.75 94 ILE A CA 1
ATOM 760 C C . ILE A 1 94 ? -14.193 -4.423 12.381 1.00 93.75 94 ILE A C 1
ATOM 762 O O . ILE A 1 94 ? -13.256 -4.340 11.581 1.00 93.75 94 ILE A O 1
ATOM 766 N N . VAL A 1 95 ? -14.653 -3.383 13.079 1.00 94.88 95 VAL A N 1
ATOM 767 C CA . VAL A 1 95 ? -14.087 -2.029 13.078 1.00 94.88 95 VAL A CA 1
ATOM 768 C C . VAL A 1 95 ? -14.106 -1.448 14.493 1.00 94.88 95 VAL A C 1
ATOM 770 O O . VAL A 1 95 ? -14.972 -1.788 15.297 1.00 94.88 95 VAL A O 1
ATOM 773 N N . CYS A 1 96 ? -13.160 -0.563 14.812 1.00 96.12 96 CYS A N 1
ATOM 774 C CA . CYS A 1 96 ? -13.035 0.060 16.133 1.00 96.12 96 CYS A CA 1
ATOM 775 C C . CYS A 1 96 ? -14.331 0.676 16.684 1.00 96.12 96 CYS A C 1
ATOM 777 O O . CYS A 1 96 ? -14.561 0.474 17.874 1.00 96.12 96 CYS A O 1
ATOM 779 N N . PRO A 1 97 ? -15.179 1.358 15.886 1.00 95.25 97 PRO A N 1
ATOM 780 C CA . PRO A 1 97 ? -16.450 1.912 16.363 1.00 95.25 97 PRO A CA 1
ATOM 781 C C . PRO A 1 97 ? -17.413 0.903 16.998 1.00 95.25 97 PRO A C 1
ATOM 783 O O . PRO A 1 97 ? -18.178 1.258 17.882 1.00 95.25 97 PRO A O 1
ATOM 786 N N . GLN A 1 98 ? -17.322 -0.379 16.635 1.00 95.00 98 GLN A N 1
ATOM 787 C CA . GLN A 1 98 ? -18.142 -1.441 17.238 1.00 95.00 98 GLN A CA 1
ATOM 788 C C . GLN A 1 98 ? -17.633 -1.891 18.620 1.00 95.00 98 GLN A C 1
ATOM 790 O O . GLN A 1 98 ? -18.245 -2.734 19.279 1.00 95.00 98 GLN A O 1
ATOM 795 N N . CYS A 1 99 ? -16.479 -1.392 19.066 1.00 96.31 99 CYS A N 1
ATOM 796 C CA . CYS A 1 99 ? -15.932 -1.713 20.377 1.00 96.31 99 CYS A CA 1
ATOM 797 C C . CYS A 1 99 ? -16.665 -0.937 21.476 1.00 96.31 99 CYS A C 1
ATOM 799 O O . CYS A 1 99 ? -16.841 0.270 21.381 1.00 96.31 99 CYS A O 1
ATOM 801 N N . LYS A 1 100 ? -16.975 -1.600 22.596 1.00 95.06 100 LYS A N 1
ATOM 802 C CA . LYS A 1 100 ? -17.615 -0.968 23.768 1.00 95.06 100 LYS A CA 1
ATOM 803 C C . LYS A 1 100 ? -16.806 0.173 24.394 1.00 95.06 100 LYS A C 1
ATOM 805 O O . LYS A 1 100 ? -17.365 1.004 25.092 1.00 95.06 100 LYS A O 1
ATOM 810 N N . GLU A 1 101 ? -15.491 0.176 24.190 1.00 95.62 101 GLU A N 1
ATOM 811 C CA . GLU A 1 101 ? -14.588 1.219 24.694 1.00 95.62 101 GLU A CA 1
ATOM 812 C C . GLU A 1 101 ? -14.355 2.335 23.667 1.00 95.62 101 GLU A C 1
ATOM 814 O O . GLU A 1 101 ? -13.464 3.159 23.855 1.00 95.62 101 GLU A O 1
ATOM 819 N N . TYR A 1 102 ? -15.083 2.337 22.549 1.00 94.88 102 TYR A N 1
ATOM 820 C CA . TYR A 1 102 ? -14.936 3.358 21.527 1.00 94.88 102 TYR A CA 1
ATOM 821 C C . TYR A 1 102 ? -15.531 4.707 21.982 1.00 94.88 102 TYR A C 1
ATOM 823 O O . TYR A 1 102 ? -16.648 4.727 22.497 1.00 94.88 102 TYR A O 1
ATOM 831 N N . PRO A 1 103 ? -14.839 5.836 21.747 1.00 95.19 103 PRO A N 1
ATOM 832 C CA . PRO A 1 103 ? -13.453 5.937 21.293 1.00 95.19 103 PRO A CA 1
ATOM 833 C C . PRO A 1 103 ? -12.460 5.716 22.448 1.00 95.19 103 PRO A C 1
ATOM 835 O O . PRO A 1 103 ? -12.498 6.400 23.470 1.00 95.19 103 PRO A O 1
ATOM 838 N N . CYS A 1 104 ? -11.511 4.791 22.273 1.00 95.56 104 CYS A N 1
ATOM 839 C CA . CYS A 1 104 ? -10.489 4.515 23.284 1.00 95.56 104 CYS A CA 1
ATOM 840 C C . CYS A 1 104 ? -9.234 5.378 23.070 1.00 95.56 104 CYS A C 1
ATOM 842 O O . CYS A 1 104 ? -9.039 5.980 22.012 1.00 95.56 104 CYS A O 1
ATOM 844 N N . ARG A 1 105 ? -8.322 5.395 24.054 1.00 95.25 105 ARG A N 1
ATOM 845 C CA . ARG A 1 105 ? -7.074 6.183 24.000 1.00 95.25 105 ARG A CA 1
ATOM 846 C C . ARG A 1 105 ? -6.254 5.944 22.727 1.00 95.25 105 ARG A C 1
ATOM 848 O O . ARG A 1 105 ? -5.736 6.899 22.157 1.00 95.25 105 ARG A O 1
ATOM 855 N N . ASP A 1 106 ? -6.111 4.692 22.298 1.00 92.62 106 ASP A N 1
ATOM 856 C CA . ASP A 1 106 ? -5.313 4.365 21.109 1.00 92.62 106 ASP A CA 1
ATOM 857 C C . ASP A 1 106 ? -5.997 4.816 19.813 1.00 92.62 106 ASP A C 1
ATOM 859 O O . ASP A 1 106 ? -5.317 5.250 18.884 1.00 92.62 106 ASP A O 1
ATOM 863 N N . PHE A 1 107 ? -7.333 4.782 19.765 1.00 95.38 107 PHE A N 1
ATOM 864 C CA . PHE A 1 107 ? -8.087 5.320 18.635 1.00 95.38 107 PHE A CA 1
ATOM 865 C C . PHE A 1 107 ? -8.000 6.849 18.575 1.00 95.38 107 PHE A C 1
ATOM 867 O O . PHE A 1 107 ? -7.768 7.401 17.504 1.00 95.38 107 PHE A O 1
ATOM 874 N N . ASN A 1 108 ? -8.100 7.536 19.718 1.00 95.12 108 ASN A N 1
ATOM 875 C CA . ASN A 1 108 ? -7.975 8.996 19.777 1.00 95.12 108 ASN A CA 1
ATOM 876 C C . ASN A 1 108 ? -6.626 9.483 19.229 1.00 95.12 108 ASN A C 1
ATOM 878 O O . ASN A 1 108 ? -6.599 10.416 18.434 1.00 95.12 108 ASN A O 1
ATOM 882 N N . LYS A 1 109 ? -5.524 8.789 19.544 1.00 94.19 109 LYS A N 1
ATOM 883 C CA . LYS A 1 109 ? -4.205 9.088 18.954 1.00 94.19 109 LYS A CA 1
ATOM 884 C C . LYS A 1 109 ? -4.181 8.934 17.434 1.00 94.19 109 LYS A C 1
ATOM 886 O O . LYS A 1 109 ? -3.518 9.699 16.745 1.00 94.19 109 LYS A O 1
ATOM 891 N N . LEU A 1 110 ? -4.875 7.930 16.890 1.00 93.50 110 LEU A N 1
ATOM 892 C CA . LEU A 1 110 ? -4.998 7.792 15.438 1.00 93.50 110 LEU A CA 1
ATOM 893 C C . LEU A 1 110 ? -5.798 8.963 14.850 1.00 93.50 110 LEU A C 1
ATOM 895 O O . LEU A 1 110 ? -5.429 9.499 13.804 1.00 93.50 110 LEU A O 1
ATOM 899 N N . ALA A 1 111 ? -6.873 9.363 15.524 1.00 93.81 111 ALA A N 1
ATOM 900 C CA . ALA A 1 111 ? -7.743 10.439 15.080 1.00 93.81 111 ALA A CA 1
ATOM 901 C C . ALA A 1 111 ? -7.073 11.822 15.105 1.00 93.81 111 ALA A C 1
ATOM 903 O O . ALA A 1 111 ? -7.449 12.673 14.310 1.00 93.81 111 ALA A O 1
ATOM 904 N N . GLU A 1 112 ? -6.023 12.037 15.905 1.00 94.38 112 GLU A N 1
ATOM 905 C CA . GLU A 1 112 ? -5.183 13.246 15.804 1.00 94.38 112 GLU A CA 1
ATOM 906 C C . GLU A 1 112 ? -4.603 13.428 14.389 1.00 94.38 112 GLU A C 1
ATOM 908 O O . GLU A 1 112 ? -4.479 14.550 13.902 1.00 94.38 112 GLU A O 1
ATOM 913 N N . ARG A 1 113 ? -4.287 12.322 13.698 1.00 91.00 113 ARG A N 1
ATOM 914 C CA . ARG A 1 113 ? -3.790 12.336 12.312 1.00 91.00 113 ARG A CA 1
ATOM 915 C C . ARG A 1 113 ? -4.902 12.225 11.269 1.00 91.00 113 ARG A C 1
ATOM 917 O O . ARG A 1 113 ? -4.737 12.704 10.149 1.00 91.00 113 ARG A O 1
ATOM 924 N N . TYR A 1 114 ? -6.010 11.581 11.620 1.00 91.31 114 TYR A N 1
ATOM 925 C CA . TYR A 1 114 ? -7.158 11.348 10.744 1.00 91.31 114 TYR A CA 1
ATOM 926 C C . TYR A 1 114 ? -8.444 11.830 11.434 1.00 91.31 114 TYR A C 1
ATOM 928 O O . TYR A 1 114 ? -9.234 11.006 11.899 1.00 91.31 114 TYR A O 1
ATOM 936 N N . PRO A 1 115 ? -8.669 13.153 11.525 1.00 89.88 115 PRO A N 1
ATOM 937 C CA . PRO A 1 115 ? -9.700 13.731 12.394 1.00 89.88 115 PRO A CA 1
ATOM 938 C C . PRO A 1 115 ? -11.126 13.311 12.035 1.00 89.88 115 PRO A C 1
ATOM 940 O O . PRO A 1 115 ? -11.978 13.207 12.917 1.00 89.88 115 PRO A O 1
ATOM 943 N N . THR A 1 116 ? -11.391 13.005 10.763 1.00 91.56 116 THR A N 1
ATOM 944 C CA . THR A 1 116 ? -12.713 12.541 10.321 1.00 91.56 116 THR A CA 1
ATOM 945 C C . THR A 1 116 ? -13.072 11.168 10.886 1.00 91.56 116 THR A C 1
ATOM 947 O O . THR A 1 116 ? -14.250 10.913 11.104 1.00 91.56 116 THR A O 1
ATOM 950 N N . LEU A 1 117 ? -12.091 10.317 11.231 1.00 92.25 117 LEU A N 1
ATOM 951 C CA . LEU A 1 117 ? -12.346 8.955 11.719 1.00 92.25 117 LEU A CA 1
ATOM 952 C C . LEU A 1 117 ? -13.213 8.911 12.976 1.00 92.25 117 LEU A C 1
ATOM 954 O O . LEU A 1 117 ? -14.023 7.999 13.117 1.00 92.25 117 LEU A O 1
ATOM 958 N N . LEU A 1 118 ? -13.054 9.879 13.884 1.00 93.00 118 LEU A N 1
ATOM 959 C CA . LEU A 1 118 ? -13.887 9.955 15.085 1.00 93.00 118 LEU A CA 1
ATOM 960 C C . LEU A 1 118 ? -15.353 10.189 14.728 1.00 93.00 118 LEU A C 1
ATOM 962 O O . LEU A 1 118 ? -16.232 9.482 15.216 1.00 93.00 118 LEU A O 1
ATOM 966 N N . GLN A 1 119 ? -15.602 11.169 13.860 1.00 91.56 119 GLN A N 1
ATOM 967 C CA . GLN A 1 119 ? -16.949 11.533 13.431 1.00 91.56 119 GLN A CA 1
ATOM 968 C C . GLN A 1 119 ? -17.581 10.440 12.572 1.00 91.56 119 GLN A C 1
ATOM 970 O O . GLN A 1 119 ? -18.753 10.132 12.762 1.00 91.56 119 GLN A O 1
ATOM 975 N N . ASP A 1 120 ? -16.808 9.833 11.673 1.00 91.62 120 ASP A N 1
ATOM 976 C CA . ASP A 1 120 ? -17.259 8.729 10.829 1.00 91.62 120 ASP A CA 1
ATOM 977 C C . ASP A 1 120 ? -17.631 7.510 11.681 1.00 91.62 120 ASP A C 1
ATOM 979 O O . ASP A 1 120 ? -18.672 6.898 11.459 1.00 91.62 120 ASP A O 1
ATOM 983 N N . GLY A 1 121 ? -16.836 7.201 12.710 1.00 91.44 121 GLY A N 1
ATOM 984 C CA . GLY A 1 121 ? -17.140 6.113 13.631 1.00 91.44 121 GLY A CA 1
ATOM 985 C C . GLY A 1 121 ? -18.344 6.372 14.538 1.00 91.44 121 GLY A C 1
ATOM 986 O O . GLY A 1 121 ? -19.057 5.433 14.852 1.00 91.44 121 GLY A O 1
ATOM 987 N N . ASN A 1 122 ? -18.632 7.624 14.906 1.00 88.75 122 ASN A N 1
ATOM 988 C CA . ASN A 1 122 ? -19.816 7.968 15.711 1.00 88.75 122 ASN A CA 1
ATOM 989 C C . ASN A 1 122 ? -21.153 7.794 14.960 1.00 88.75 122 ASN A C 1
ATOM 991 O O . ASN A 1 122 ? -22.211 7.975 15.559 1.00 88.75 122 ASN A O 1
ATOM 995 N N . ARG A 1 123 ? -21.119 7.521 13.650 1.00 88.06 123 ARG A N 1
ATOM 996 C CA . ARG A 1 123 ? -22.310 7.296 12.812 1.00 88.06 123 ARG A CA 1
ATOM 997 C C . ARG A 1 123 ? -22.666 5.811 12.654 1.00 88.06 123 ARG A C 1
ATOM 999 O O . ARG A 1 123 ? -23.660 5.519 11.994 1.00 88.06 123 ARG A O 1
ATOM 1006 N N . LEU A 1 124 ? -21.839 4.913 13.192 1.00 82.88 124 LEU A N 1
ATOM 1007 C CA . LEU A 1 124 ? -22.023 3.457 13.195 1.00 82.88 124 LEU A CA 1
ATOM 1008 C C . LEU A 1 124 ? -22.678 2.998 14.499 1.00 82.88 124 LEU A C 1
ATOM 1010 O O . LEU A 1 124 ? -23.459 2.026 14.425 1.00 82.88 124 LEU A O 1
#

Sequence (124 aa):
MESEDTSLISFCGLYCGLCAQNSRIPKLALELQKTLHEEGFDDFYQYTPEIREKFPSFWKFLRELASFECRCRDGKGGPPDCRIRDCAKKRNVIVCPQCKEYPCRDFNKLAERYPTLLQDGNRL

pLDDT: mean 92.81, std 8.96, range [38.31, 98.69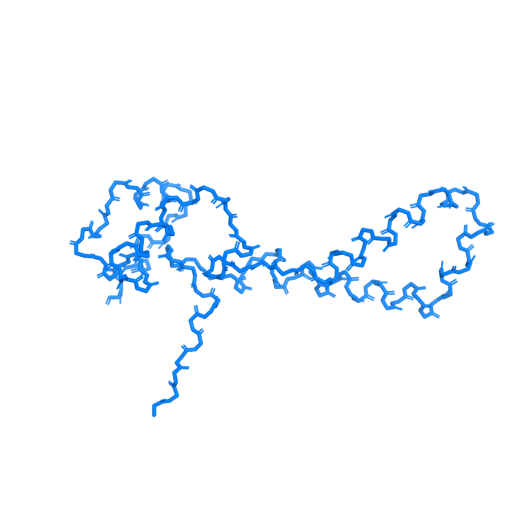]

Foldseek 3Di:
DPDPPCQQQAQARDGVCPPCQAPPQLCVLVVVLVVCVVVPVVCVLCVPPVCVVPVVVVNVVSVCSNPQHATNQVCSHDDNPPPSNVVCVVQVHSHQLPDPCPPPPVSVVVCVVVVCSNVVSVVD